Protein AF-A0A8D3X065-F1 (afdb_monomer)

Structure (mmCIF, N/CA/C/O backbone):
data_AF-A0A8D3X065-F1
#
_entry.id   AF-A0A8D3X065-F1
#
loop_
_atom_site.group_PDB
_atom_site.id
_atom_site.type_symbol
_atom_site.label_atom_id
_atom_site.label_alt_id
_atom_site.label_comp_id
_atom_site.label_asym_id
_atom_site.label_entity_id
_atom_site.label_seq_id
_atom_site.pdbx_PDB_ins_code
_atom_site.Cartn_x
_atom_site.Cartn_y
_atom_site.Cartn_z
_atom_site.occupancy
_atom_site.B_iso_or_equiv
_atom_site.auth_seq_id
_atom_site.auth_comp_id
_atom_site.auth_asym_id
_atom_site.auth_atom_id
_atom_site.pdbx_PDB_model_num
ATOM 1 N N . MET A 1 1 ? -6.043 -13.270 -9.300 1.00 73.00 1 MET A N 1
ATOM 2 C CA . MET A 1 1 ? -6.180 -13.299 -7.828 1.00 73.00 1 MET A CA 1
ATOM 3 C C . MET A 1 1 ? -4.934 -12.694 -7.205 1.00 73.00 1 MET A C 1
ATOM 5 O O . MET A 1 1 ? -3.839 -13.000 -7.661 1.00 73.00 1 MET A O 1
ATOM 9 N N . TYR A 1 2 ? -5.096 -11.803 -6.227 1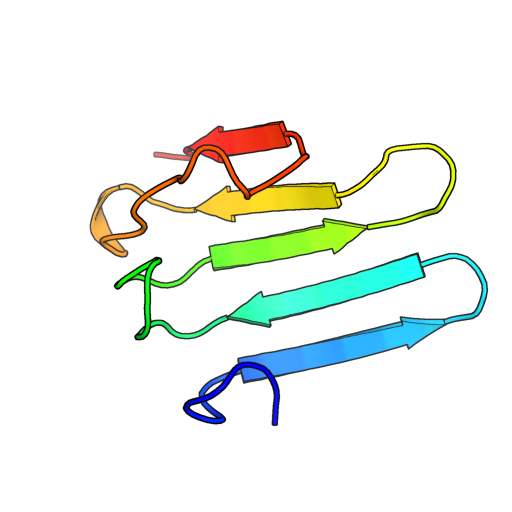.00 79.00 2 TYR A N 1
ATOM 10 C CA . TYR A 1 2 ? -4.002 -11.095 -5.555 1.0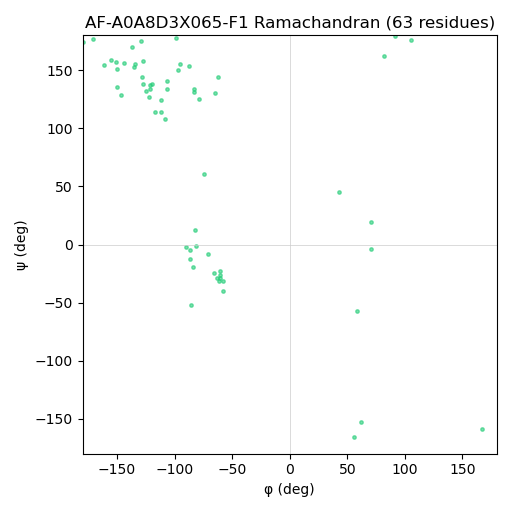0 79.00 2 TYR A CA 1
ATOM 11 C C . TYR A 1 2 ? -4.124 -11.232 -4.031 1.00 79.00 2 TYR A C 1
ATOM 13 O O . TYR A 1 2 ? -5.230 -11.246 -3.497 1.00 79.00 2 TYR A O 1
ATOM 21 N N . GLY A 1 3 ? -2.984 -11.335 -3.342 1.00 72.44 3 GLY A N 1
ATOM 22 C CA . GLY A 1 3 ? -2.919 -11.647 -1.911 1.00 72.44 3 GLY A CA 1
ATOM 23 C C . GLY A 1 3 ? -3.038 -13.148 -1.614 1.00 72.44 3 GLY A C 1
ATOM 24 O O . GLY A 1 3 ? -3.486 -13.931 -2.449 1.00 72.44 3 GLY A O 1
ATOM 25 N N . ARG A 1 4 ? -2.631 -13.560 -0.405 1.00 72.25 4 ARG A N 1
ATOM 26 C CA . ARG A 1 4 ? -2.603 -14.980 0.008 1.00 72.25 4 ARG A CA 1
ATOM 27 C C . ARG A 1 4 ? -3.991 -15.635 0.001 1.00 72.25 4 ARG A C 1
ATOM 29 O O . ARG A 1 4 ? -4.087 -16.824 -0.263 1.00 72.25 4 ARG A O 1
ATOM 36 N N . GLY A 1 5 ? -5.044 -14.865 0.279 1.00 74.19 5 GLY A N 1
ATOM 37 C CA . GLY A 1 5 ? -6.433 -15.338 0.241 1.00 74.19 5 GLY A CA 1
ATOM 38 C C . GLY A 1 5 ? -7.093 -15.258 -1.138 1.00 74.19 5 GLY A C 1
ATOM 39 O O . GLY A 1 5 ? -8.233 -15.668 -1.281 1.00 74.19 5 GLY A O 1
ATOM 40 N N . GLY A 1 6 ? -6.419 -14.697 -2.148 1.00 82.88 6 GLY A N 1
ATOM 41 C CA . GLY A 1 6 ? -6.966 -14.540 -3.499 1.00 82.88 6 GLY A CA 1
ATOM 42 C C . GLY A 1 6 ? -8.087 -13.502 -3.650 1.00 82.88 6 GLY A C 1
ATOM 43 O O . GLY A 1 6 ? -8.493 -13.227 -4.779 1.00 82.88 6 GLY A O 1
ATOM 44 N N . TYR A 1 7 ? -8.537 -12.884 -2.556 1.00 86.56 7 TYR A N 1
ATOM 45 C CA . TYR A 1 7 ? -9.579 -11.856 -2.513 1.00 86.56 7 TYR A CA 1
ATOM 46 C C . TYR A 1 7 ? -9.075 -10.503 -3.025 1.00 86.56 7 TYR A C 1
ATOM 48 O O . TYR A 1 7 ? -9.031 -9.533 -2.288 1.00 86.56 7 TYR A O 1
ATOM 56 N N . GLY A 1 8 ? -8.634 -10.410 -4.274 1.00 92.94 8 GLY A N 1
ATOM 57 C CA . GLY A 1 8 ? -8.105 -9.158 -4.805 1.00 92.94 8 GLY A CA 1
ATOM 58 C C . GLY A 1 8 ? -7.664 -9.241 -6.254 1.00 92.94 8 GLY A C 1
ATOM 59 O O . GLY A 1 8 ? -7.599 -10.318 -6.860 1.00 92.94 8 GLY A O 1
ATOM 60 N N . TRP A 1 9 ? -7.299 -8.084 -6.796 1.00 95.69 9 TRP A N 1
ATOM 61 C CA . TRP A 1 9 ? -6.809 -7.940 -8.162 1.00 95.69 9 TRP A CA 1
ATOM 62 C C . TRP A 1 9 ? -5.567 -7.054 -8.213 1.00 95.69 9 TRP A C 1
ATOM 64 O O . TRP A 1 9 ? -5.320 -6.230 -7.336 1.00 95.69 9 TRP A O 1
ATOM 74 N N . LYS A 1 10 ? -4.757 -7.247 -9.253 1.00 95.81 10 LYS A N 1
ATOM 75 C CA . LYS A 1 10 ? -3.571 -6.440 -9.530 1.00 95.81 10 LYS A CA 1
ATOM 76 C C . LYS A 1 10 ? -3.383 -6.334 -11.034 1.00 95.81 10 LYS A C 1
ATOM 78 O O . LYS A 1 10 ? -3.311 -7.356 -11.710 1.00 95.81 10 LYS A O 1
ATOM 83 N N . PHE A 1 11 ? -3.236 -5.110 -11.520 1.00 96.12 11 PHE A N 1
ATOM 84 C CA . PHE A 1 11 ? -2.811 -4.808 -12.880 1.00 96.12 11 PHE A CA 1
ATOM 85 C C . PHE A 1 11 ? -1.376 -4.297 -12.837 1.00 96.12 11 PHE A C 1
ATOM 87 O O . PHE A 1 11 ? -1.031 -3.476 -11.986 1.00 96.12 11 PHE A O 1
ATOM 94 N N . THR A 1 12 ? -0.530 -4.813 -13.723 1.00 95.56 12 THR A N 1
ATOM 95 C CA . THR A 1 12 ? 0.894 -4.467 -13.777 1.00 95.56 12 THR A CA 1
ATOM 96 C C . THR A 1 12 ? 1.247 -4.037 -15.190 1.00 95.56 12 THR A C 1
ATOM 98 O O . THR A 1 12 ? 0.806 -4.663 -16.150 1.00 95.56 12 THR A O 1
ATOM 101 N N . ASN A 1 13 ? 2.052 -2.989 -15.301 1.00 93.56 13 ASN A N 1
ATOM 102 C CA . ASN A 1 13 ? 2.729 -2.580 -16.521 1.00 93.56 13 ASN A CA 1
ATOM 103 C C . ASN A 1 13 ? 4.232 -2.374 -16.212 1.00 93.56 13 ASN A C 1
ATOM 105 O O . ASN A 1 13 ? 4.639 -2.505 -15.055 1.00 93.56 13 ASN A O 1
ATOM 109 N N . PRO A 1 14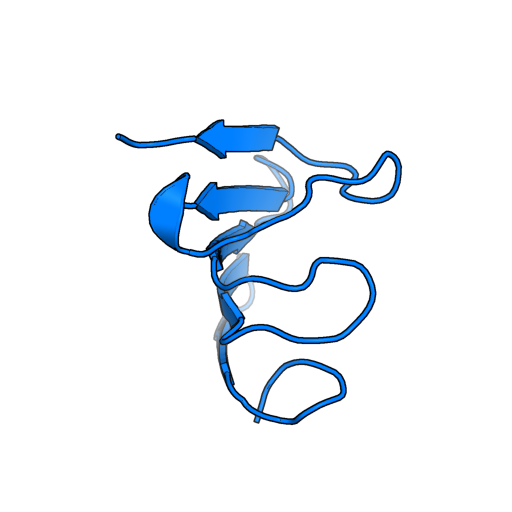 ? 5.082 -2.088 -17.213 1.00 93.50 14 PRO A N 1
ATOM 110 C CA . PRO A 1 14 ? 6.515 -1.885 -16.980 1.00 93.50 14 PRO A CA 1
ATOM 111 C C . PRO A 1 14 ? 6.833 -0.756 -15.990 1.00 93.50 14 PRO A C 1
ATOM 113 O O . PRO A 1 14 ? 7.809 -0.842 -15.248 1.00 93.50 14 PRO A O 1
ATOM 116 N N . ASP A 1 15 ? 5.991 0.275 -15.941 1.00 91.00 15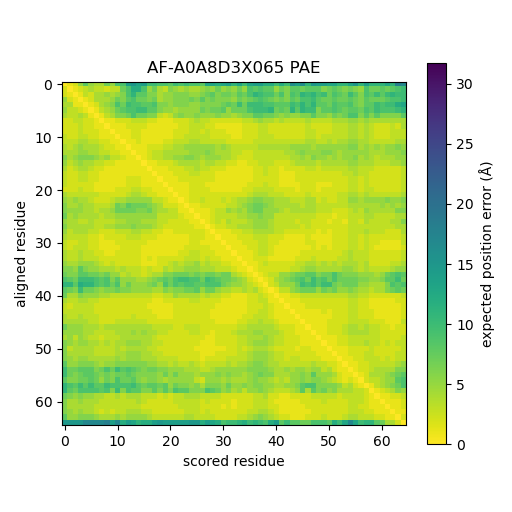 ASP A N 1
ATOM 117 C CA . ASP A 1 15 ? 6.216 1.441 -15.092 1.00 91.00 15 ASP A CA 1
ATOM 118 C C . ASP A 1 15 ? 5.731 1.237 -13.654 1.00 91.00 15 ASP A C 1
ATOM 120 O O . ASP A 1 15 ? 6.176 1.944 -12.752 1.00 91.00 15 ASP A O 1
ATOM 124 N N . GLY A 1 16 ? 4.843 0.275 -13.394 1.00 94.50 16 GLY A N 1
ATOM 125 C CA . GLY A 1 16 ? 4.287 0.066 -12.068 1.00 94.50 16 GLY A CA 1
ATOM 126 C C . GLY A 1 16 ? 3.079 -0.863 -12.007 1.00 94.50 16 GLY A C 1
ATOM 127 O O . GLY A 1 16 ? 2.839 -1.723 -12.850 1.00 94.50 16 GLY A O 1
ATOM 128 N N . SER A 1 17 ? 2.308 -0.724 -10.933 1.00 95.38 17 SER A N 1
ATOM 129 C CA . SER A 1 17 ? 1.097 -1.510 -10.727 1.00 95.38 17 SER A CA 1
ATOM 130 C C . SER A 1 17 ? 0.053 -0.762 -9.925 1.00 95.38 17 SER A C 1
ATOM 132 O O . SER A 1 17 ? 0.404 0.012 -9.034 1.00 95.38 17 SER A O 1
ATOM 134 N N . VAL A 1 18 ? -1.208 -1.086 -10.187 1.00 96.06 18 VAL A N 1
ATOM 135 C CA . VAL A 1 18 ? -2.367 -0.712 -9.372 1.00 96.06 18 VAL A CA 1
ATOM 136 C C . VAL A 1 18 ? -3.031 -1.995 -8.897 1.00 96.06 18 VAL A C 1
ATOM 138 O O . VAL A 1 18 ? -3.122 -2.971 -9.646 1.00 96.06 18 VAL A O 1
ATOM 141 N N . PHE A 1 19 ? -3.451 -2.035 -7.640 1.00 95.50 19 PHE A N 1
ATOM 142 C CA . PHE A 1 19 ? -3.975 -3.248 -7.035 1.00 95.50 19 PHE A CA 1
ATOM 143 C C . PHE A 1 19 ? -5.000 -2.967 -5.943 1.00 95.50 19 PHE A C 1
ATOM 145 O O . PHE A 1 19 ? -5.000 -1.913 -5.311 1.00 95.50 19 PHE A O 1
ATOM 152 N N . TYR A 1 20 ? -5.833 -3.969 -5.698 1.00 95.75 20 TYR A N 1
ATOM 153 C CA . TYR A 1 20 ? -6.774 -4.038 -4.593 1.00 95.75 20 TYR A CA 1
ATOM 154 C C . TYR A 1 20 ? -6.532 -5.319 -3.799 1.00 95.75 20 TYR A C 1
ATOM 156 O O . TYR A 1 20 ? -6.429 -6.411 -4.367 1.00 95.75 20 TYR A O 1
ATOM 164 N N . HIS A 1 21 ? -6.455 -5.180 -2.480 1.00 93.62 21 HIS A N 1
ATOM 165 C CA . HIS A 1 21 ? -6.392 -6.279 -1.529 1.00 93.62 21 HIS A CA 1
ATOM 166 C C . HIS A 1 21 ? -7.692 -6.287 -0.725 1.00 93.62 21 HIS A C 1
ATOM 168 O O . HIS A 1 21 ? -7.932 -5.370 0.046 1.00 93.62 21 HIS A O 1
ATOM 174 N N . GLY A 1 22 ? -8.512 -7.320 -0.873 1.00 93.12 22 GLY A N 1
ATOM 175 C CA . GLY A 1 22 ? -9.841 -7.449 -0.262 1.00 93.12 22 GLY A CA 1
ATOM 176 C C . GLY A 1 22 ? -9.857 -7.947 1.179 1.00 93.12 22 GLY A C 1
ATOM 177 O O . GLY A 1 22 ? -10.911 -8.308 1.686 1.00 93.12 22 GLY A O 1
ATOM 178 N N . GLY A 1 23 ? -8.705 -7.973 1.846 1.00 90.25 23 GLY A N 1
ATOM 179 C CA . GLY A 1 23 ? -8.598 -8.319 3.263 1.00 90.25 23 GLY A CA 1
ATOM 180 C C . GLY A 1 23 ? -8.022 -9.702 3.548 1.00 90.25 23 GLY A C 1
ATOM 181 O O . GLY A 1 23 ? -7.665 -10.472 2.656 1.00 90.25 23 GLY A O 1
ATOM 182 N N . GLY A 1 24 ? -7.858 -9.975 4.839 1.00 87.06 24 GLY A N 1
ATOM 183 C CA . GLY A 1 24 ? -7.181 -11.139 5.396 1.00 87.06 24 GLY A CA 1
ATOM 184 C C . GLY A 1 24 ? -5.684 -10.938 5.656 1.00 87.06 24 GLY A C 1
ATOM 185 O O . GLY A 1 24 ? -5.095 -9.882 5.415 1.00 87.06 24 GLY A O 1
ATOM 186 N N . GLY A 1 25 ? -5.051 -11.994 6.171 1.00 86.44 25 GLY A N 1
ATOM 187 C CA . GLY A 1 25 ? -3.625 -11.997 6.502 1.00 86.44 25 GLY A CA 1
ATOM 188 C C . GLY A 1 25 ? -3.250 -10.976 7.581 1.00 86.44 25 GLY A C 1
ATOM 189 O O . GLY A 1 25 ? -4.068 -10.611 8.422 1.00 86.44 25 GLY A O 1
ATOM 190 N N . VAL A 1 26 ? -1.997 -10.514 7.547 1.00 88.31 26 VAL A N 1
ATOM 191 C CA . VAL A 1 26 ? -1.442 -9.587 8.551 1.00 88.31 26 VAL A CA 1
ATOM 192 C C . VAL A 1 26 ? -2.158 -8.231 8.575 1.00 88.31 26 VAL A C 1
ATOM 194 O O . VAL A 1 26 ? -2.255 -7.603 9.623 1.00 88.31 26 VAL A O 1
ATOM 197 N N . HIS A 1 27 ? -2.714 -7.811 7.438 1.00 89.06 27 HIS A N 1
ATOM 198 C CA . HIS A 1 27 ? -3.381 -6.520 7.304 1.00 89.06 27 HIS A CA 1
ATOM 199 C C . HIS A 1 27 ? -4.852 -6.538 7.707 1.00 89.06 27 HIS A C 1
ATOM 201 O O . HIS A 1 27 ? -5.412 -5.462 7.866 1.00 89.06 27 HIS A O 1
ATOM 207 N N . LYS A 1 28 ? -5.461 -7.720 7.895 1.00 90.88 28 LYS A N 1
ATOM 208 C CA . LYS A 1 28 ? -6.876 -7.960 8.245 1.00 90.88 28 LYS A CA 1
ATOM 209 C C . LYS A 1 28 ? -7.904 -7.390 7.259 1.00 90.88 28 LYS A C 1
ATOM 211 O O . LYS A 1 28 ? -8.705 -8.152 6.732 1.00 90.88 28 LYS A O 1
ATOM 216 N N . GLY A 1 29 ? -7.873 -6.093 7.004 1.00 92.81 29 GLY A N 1
ATOM 217 C CA . GLY A 1 29 ? -8.815 -5.357 6.183 1.00 92.81 29 GLY A CA 1
ATOM 218 C C . GLY A 1 29 ? -8.377 -5.068 4.758 1.00 92.81 29 GLY A C 1
ATOM 219 O O . GLY A 1 29 ? -7.270 -5.417 4.321 1.00 92.81 29 GLY A O 1
ATOM 220 N N . SER A 1 30 ? -9.290 -4.430 4.032 1.00 94.69 30 SER A N 1
ATOM 221 C CA . SER A 1 30 ? -9.123 -4.138 2.613 1.00 94.69 30 SER A CA 1
ATOM 222 C C . SER A 1 30 ? -8.394 -2.816 2.356 1.00 94.69 30 SER A C 1
ATOM 224 O O . SER A 1 30 ? -8.371 -1.935 3.211 1.00 94.69 30 SER A O 1
ATOM 226 N N . TYR A 1 31 ? -7.731 -2.701 1.204 1.00 94.88 31 TYR A N 1
ATOM 227 C CA . TYR A 1 31 ? -7.072 -1.467 0.776 1.00 94.88 31 TYR A CA 1
ATOM 228 C C . TYR A 1 31 ? -6.801 -1.459 -0.732 1.00 94.88 31 TYR A C 1
ATOM 230 O O . TYR A 1 31 ? -6.605 -2.505 -1.364 1.00 94.88 31 TYR A O 1
ATOM 238 N N . TYR A 1 32 ? -6.719 -0.258 -1.295 1.00 95.75 32 TYR A N 1
ATOM 239 C CA . TYR A 1 32 ? -6.203 -0.013 -2.639 1.00 95.75 32 TYR A CA 1
ATOM 240 C C . TYR A 1 32 ? -4.730 0.364 -2.567 1.00 95.75 32 TYR A C 1
ATOM 242 O O . TYR A 1 32 ? -4.247 0.886 -1.563 1.00 95.75 32 TYR A O 1
ATOM 250 N N . GLY A 1 33 ? -3.988 0.129 -3.639 1.00 94.81 33 GLY A N 1
ATOM 251 C CA . GLY A 1 33 ? -2.611 0.573 -3.701 1.00 94.81 33 GLY A CA 1
ATOM 252 C C . GLY A 1 33 ? -2.102 0.768 -5.109 1.00 94.81 33 GLY A C 1
ATOM 253 O O . GLY A 1 33 ? -2.607 0.202 -6.079 1.00 94.81 33 GLY A O 1
ATOM 254 N N . PHE A 1 34 ? -1.053 1.571 -5.197 1.00 94.88 34 PHE A N 1
ATOM 255 C CA . PHE A 1 34 ? -0.267 1.730 -6.404 1.00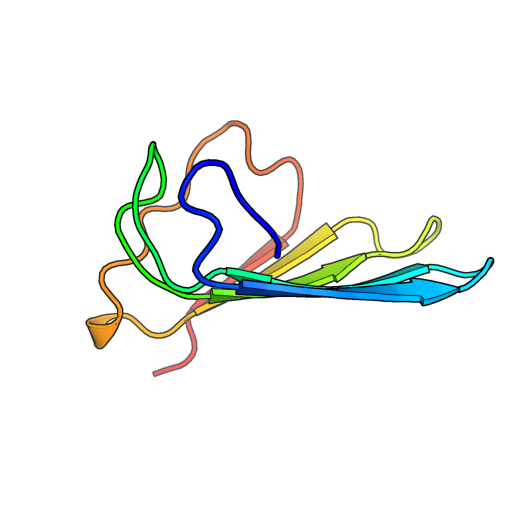 94.88 34 PHE A CA 1
ATOM 256 C C . PHE A 1 34 ? 1.216 1.701 -6.056 1.00 94.88 34 PHE A C 1
ATOM 258 O O . PHE A 1 34 ? 1.630 2.006 -4.937 1.00 94.88 34 PHE A O 1
ATOM 265 N N . SER A 1 35 ? 2.039 1.282 -7.006 1.00 93.06 35 SER A N 1
ATOM 266 C CA . SER A 1 35 ? 3.486 1.292 -6.834 1.00 93.06 35 SER A CA 1
ATOM 267 C C . SER A 1 35 ? 4.184 1.485 -8.162 1.00 93.06 35 SER A C 1
ATOM 269 O O . SER A 1 35 ? 3.862 0.787 -9.119 1.00 93.06 35 SER A O 1
ATOM 271 N N . ASN A 1 36 ? 5.188 2.350 -8.191 1.00 91.88 36 ASN A N 1
ATOM 272 C CA . ASN A 1 36 ? 6.150 2.439 -9.284 1.00 91.88 36 ASN A CA 1
ATOM 273 C C . ASN A 1 36 ? 7.569 2.608 -8.713 1.00 91.88 36 ASN A C 1
ATOM 275 O O . ASN A 1 36 ? 7.750 2.819 -7.508 1.00 91.88 36 ASN A O 1
ATOM 279 N N . GLY A 1 37 ? 8.586 2.507 -9.572 1.00 84.94 37 GLY A N 1
ATOM 280 C CA . GLY A 1 37 ? 9.987 2.623 -9.152 1.00 84.94 37 GLY A CA 1
ATOM 281 C C . GLY A 1 37 ? 10.349 3.971 -8.508 1.00 84.94 37 GLY A C 1
ATOM 282 O O . GLY A 1 37 ? 11.219 4.010 -7.635 1.00 84.94 37 GLY A O 1
ATOM 283 N N . LYS A 1 38 ? 9.656 5.055 -8.893 1.00 82.50 38 LYS A N 1
ATOM 284 C CA . LYS A 1 38 ? 9.922 6.440 -8.467 1.00 82.50 38 LYS A CA 1
ATOM 285 C C . LYS A 1 38 ? 9.232 6.797 -7.145 1.00 82.50 38 LYS A C 1
ATOM 287 O O . LYS A 1 38 ? 9.889 7.252 -6.219 1.00 82.50 38 LYS A O 1
ATOM 292 N N . THR A 1 39 ? 7.926 6.565 -7.040 1.00 75.19 39 THR A N 1
ATOM 293 C CA . THR A 1 39 ? 7.066 6.960 -5.910 1.00 75.19 39 THR A CA 1
ATOM 294 C C . THR A 1 39 ? 6.979 5.903 -4.815 1.00 75.19 39 THR A C 1
ATOM 296 O O . THR A 1 39 ? 6.308 6.127 -3.813 1.00 75.19 39 THR A O 1
ATOM 299 N N . LYS A 1 40 ? 7.631 4.745 -4.994 1.00 86.56 40 LYS A N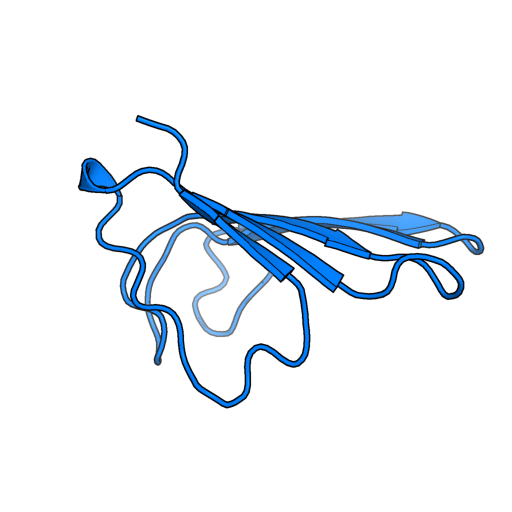 1
ATOM 300 C CA . LYS A 1 40 ? 7.508 3.578 -4.106 1.00 86.56 40 LYS A CA 1
ATOM 301 C C . LYS A 1 40 ? 6.040 3.138 -3.976 1.00 86.56 40 LYS A C 1
ATOM 303 O O . LYS A 1 40 ? 5.208 3.460 -4.826 1.00 86.56 40 LYS A O 1
ATOM 308 N N . LYS A 1 41 ? 5.741 2.286 -2.993 1.00 91.94 41 LYS A N 1
ATOM 309 C CA . LYS A 1 41 ? 4.399 1.742 -2.760 1.00 91.94 41 LYS A CA 1
ATOM 310 C C . LYS A 1 41 ? 3.572 2.736 -1.949 1.00 91.94 41 LYS A C 1
ATOM 312 O O . LYS A 1 41 ? 4.043 3.222 -0.926 1.00 91.94 41 LYS A O 1
ATOM 317 N N . VAL A 1 42 ? 2.337 2.964 -2.373 1.00 93.56 42 VAL A N 1
ATOM 318 C CA . VAL A 1 42 ? 1.325 3.698 -1.617 1.00 93.56 42 VAL A CA 1
ATOM 319 C C . VAL A 1 42 ? 0.124 2.789 -1.402 1.00 93.56 42 VAL A C 1
ATOM 321 O O . VAL A 1 42 ? -0.285 2.066 -2.315 1.00 93.56 42 VAL A O 1
ATOM 324 N N . LYS A 1 43 ? -0.425 2.812 -0.190 1.00 94.25 43 LYS A N 1
ATOM 325 C CA . LYS A 1 43 ? -1.650 2.111 0.189 1.00 94.25 43 LYS A CA 1
ATOM 326 C C . LYS A 1 43 ? -2.669 3.119 0.695 1.00 94.25 43 LYS A C 1
ATOM 328 O O . LYS A 1 43 ? -2.331 3.969 1.513 1.00 94.25 43 LYS A O 1
ATOM 333 N N . VAL A 1 44 ? -3.898 2.999 0.221 1.00 95.62 44 VAL A N 1
ATOM 334 C CA . VAL A 1 44 ? -5.027 3.846 0.591 1.00 95.62 44 VAL A CA 1
ATOM 335 C C . VAL A 1 44 ? -6.124 2.954 1.151 1.00 95.62 44 VAL A C 1
ATOM 337 O O . VAL A 1 44 ? -6.492 1.962 0.519 1.00 95.62 44 VAL A O 1
ATOM 340 N N . TYR A 1 45 ? -6.612 3.276 2.340 1.00 95.44 45 TYR A N 1
ATOM 341 C CA . TYR A 1 45 ? -7.586 2.458 3.059 1.00 95.44 45 TYR A CA 1
ATOM 342 C C . TYR A 1 45 ? -8.568 3.335 3.825 1.00 95.44 45 TYR A C 1
ATOM 344 O O . TYR A 1 45 ? -8.224 4.462 4.185 1.00 95.44 45 TYR A O 1
ATOM 352 N N . LYS A 1 46 ? -9.754 2.793 4.111 1.00 95.50 46 LYS A N 1
ATOM 353 C CA . LYS A 1 46 ? -10.695 3.399 5.051 1.00 95.50 46 LYS A CA 1
ATOM 354 C C . LYS A 1 46 ? -10.578 2.768 6.425 1.00 95.50 46 LYS A C 1
ATOM 356 O O . LYS A 1 46 ? -10.274 1.579 6.544 1.00 95.50 46 LYS A O 1
ATOM 361 N N . LYS A 1 47 ? -10.866 3.532 7.482 1.00 92.94 47 LYS A N 1
ATOM 362 C CA . LYS A 1 47 ? -10.869 2.996 8.855 1.00 92.94 47 LYS A CA 1
ATOM 363 C C . LYS A 1 47 ? -11.851 1.830 9.023 1.00 92.94 47 LYS A C 1
ATOM 365 O O . LYS A 1 47 ? -11.531 0.845 9.685 1.00 92.94 47 LYS A O 1
ATOM 370 N N . GLU A 1 48 ? -13.027 1.940 8.411 1.00 95.25 48 GLU A N 1
ATOM 371 C CA . GLU A 1 48 ? -14.092 0.928 8.455 1.00 95.25 48 GLU A CA 1
ATOM 372 C C . GLU A 1 48 ? -13.720 -0.389 7.761 1.00 95.25 48 GLU A C 1
ATOM 374 O O . GLU A 1 48 ? -14.206 -1.445 8.160 1.00 95.25 48 GLU A O 1
ATOM 379 N N . ASP A 1 49 ? -12.783 -0.357 6.806 1.00 94.12 49 ASP A N 1
ATOM 380 C CA . ASP A 1 49 ? -12.310 -1.554 6.105 1.00 94.12 49 ASP A CA 1
ATOM 381 C C . ASP A 1 49 ? -11.462 -2.469 6.999 1.00 94.12 49 ASP A C 1
ATOM 383 O O . ASP A 1 49 ? -11.108 -3.573 6.586 1.00 94.12 49 ASP A O 1
ATOM 387 N N . GLY A 1 50 ? -11.106 -2.020 8.210 1.00 93.19 50 GLY A N 1
ATOM 388 C CA . GLY A 1 50 ? -10.368 -2.807 9.198 1.00 93.19 50 GLY A CA 1
ATOM 389 C C . GLY A 1 50 ? -8.904 -3.055 8.829 1.00 93.19 50 GLY A C 1
ATOM 390 O O . GLY A 1 50 ? -8.296 -4.003 9.335 1.00 93.19 50 GLY A O 1
ATOM 391 N N . TYR A 1 51 ? -8.341 -2.253 7.917 1.00 92.81 51 TYR A N 1
ATOM 392 C CA . TYR A 1 51 ? -6.940 -2.363 7.521 1.00 92.81 51 TYR A CA 1
ATOM 393 C C . TYR A 1 51 ? -6.019 -2.029 8.696 1.00 92.81 51 TYR A C 1
ATOM 395 O O . TYR A 1 51 ? -6.155 -0.995 9.348 1.00 92.81 51 TYR A O 1
ATOM 403 N N . VAL A 1 52 ? -5.044 -2.902 8.936 1.00 92.50 52 VAL A N 1
ATOM 404 C CA . VAL A 1 52 ? -4.004 -2.718 9.944 1.00 92.50 52 VAL A CA 1
ATOM 405 C C . VAL A 1 52 ? -2.679 -2.433 9.230 1.00 92.50 52 VAL A C 1
ATOM 407 O O . VAL A 1 52 ? -2.105 -3.351 8.623 1.00 92.50 52 VAL A O 1
ATOM 410 N N . PRO A 1 53 ? -2.177 -1.182 9.273 1.00 89.50 53 PRO A N 1
ATOM 411 C CA . PRO A 1 53 ? -0.842 -0.871 8.781 1.00 89.50 53 PRO A CA 1
ATOM 412 C C . PRO A 1 53 ? 0.209 -1.622 9.595 1.00 89.50 53 PRO A C 1
ATOM 414 O O . PRO A 1 53 ? 0.073 -1.808 10.804 1.00 89.50 53 PRO A O 1
ATOM 417 N N . THR A 1 54 ? 1.276 -2.048 8.928 1.00 87.62 54 THR A N 1
ATOM 418 C CA . THR A 1 54 ? 2.385 -2.772 9.565 1.00 87.62 54 THR A CA 1
ATOM 419 C C . THR A 1 54 ? 3.708 -2.100 9.239 1.00 87.62 54 THR A C 1
ATOM 421 O O . THR A 1 54 ? 3.833 -1.432 8.212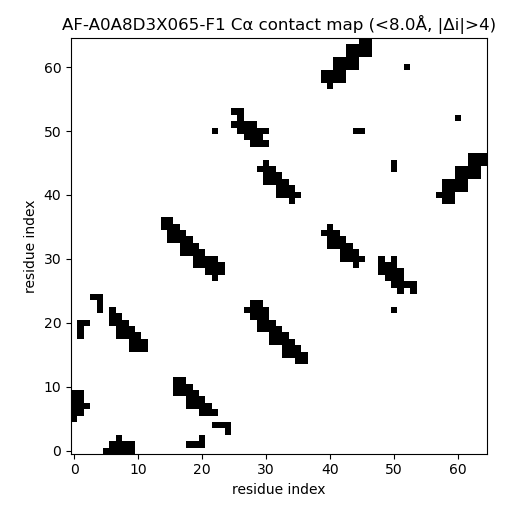 1.00 87.62 54 THR A O 1
ATOM 424 N N . ILE A 1 55 ? 4.726 -2.329 10.070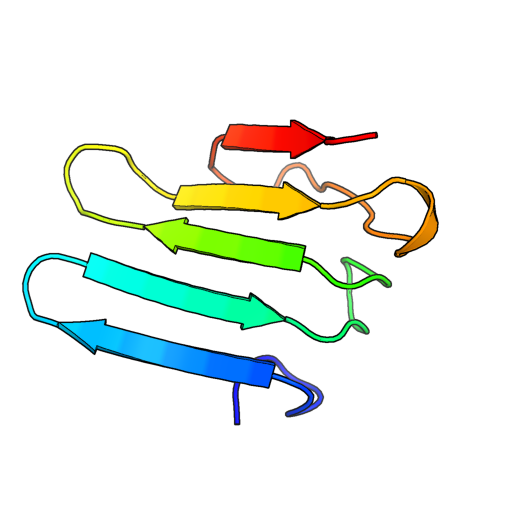 1.00 82.88 55 ILE A N 1
ATOM 425 C CA . ILE A 1 55 ? 6.076 -1.800 9.827 1.00 82.88 55 ILE A CA 1
ATOM 426 C C . ILE A 1 55 ? 6.686 -2.302 8.501 1.00 82.88 55 ILE A C 1
ATOM 428 O O . ILE A 1 55 ? 7.517 -1.625 7.898 1.00 82.88 55 ILE A O 1
ATOM 432 N N . ASP A 1 56 ? 6.213 -3.443 7.992 1.00 80.19 56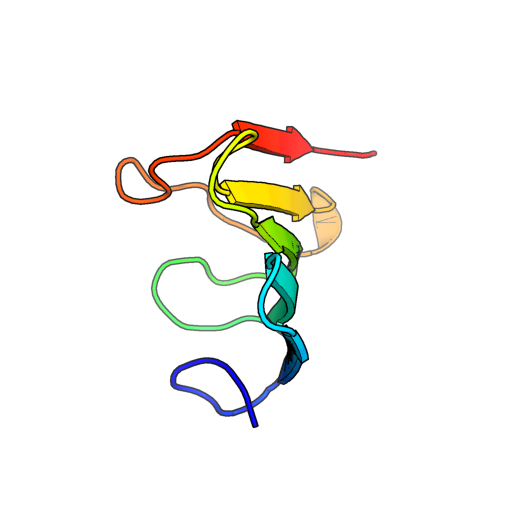 ASP A N 1
ATOM 433 C CA . ASP A 1 56 ? 6.665 -4.050 6.737 1.00 80.19 56 ASP A CA 1
ATOM 434 C C . ASP A 1 56 ? 6.028 -3.447 5.477 1.00 80.19 56 ASP A C 1
ATOM 436 O O . ASP A 1 56 ? 6.377 -3.842 4.358 1.00 80.19 56 ASP A O 1
ATOM 440 N N . ASP A 1 57 ? 5.128 -2.466 5.614 1.00 80.38 57 ASP A N 1
ATOM 441 C CA . ASP A 1 57 ? 4.460 -1.849 4.464 1.00 80.38 57 ASP A CA 1
ATOM 442 C C . ASP A 1 57 ? 5.438 -1.173 3.498 1.00 80.38 57 ASP A C 1
ATOM 444 O O . ASP A 1 57 ? 5.156 -1.121 2.293 1.00 80.38 57 ASP A O 1
ATOM 448 N N . LYS A 1 58 ? 6.608 -0.743 4.005 1.00 78.06 58 LYS A N 1
ATOM 449 C CA . LYS A 1 58 ? 7.736 -0.176 3.238 1.00 78.06 58 LYS A CA 1
ATOM 450 C C . LYS A 1 58 ? 7.256 0.804 2.154 1.00 78.06 58 LYS A C 1
ATOM 452 O O . LYS A 1 58 ? 7.679 0.739 0.997 1.00 78.06 58 LYS A O 1
ATOM 457 N N . GLY A 1 59 ? 6.324 1.677 2.532 1.00 84.25 59 GLY A N 1
ATOM 458 C CA . GLY A 1 59 ? 5.593 2.570 1.644 1.00 84.25 59 GLY A CA 1
ATOM 459 C C . GLY A 1 59 ? 4.759 3.583 2.422 1.00 84.25 59 GLY A C 1
ATOM 460 O O . GLY A 1 59 ? 4.723 3.553 3.650 1.00 84.25 59 GLY A O 1
ATOM 461 N N . THR A 1 60 ? 4.097 4.485 1.704 1.00 91.69 60 THR A N 1
ATOM 462 C CA . THR A 1 60 ? 3.197 5.473 2.305 1.00 91.69 60 THR A CA 1
ATOM 463 C C . THR A 1 60 ? 1.826 4.852 2.523 1.00 91.69 60 THR A C 1
ATOM 465 O O . THR A 1 60 ? 1.252 4.267 1.603 1.00 91.69 60 THR A O 1
ATOM 468 N N . THR A 1 61 ? 1.277 5.017 3.718 1.00 92.94 61 THR A N 1
ATOM 469 C CA . THR A 1 61 ? -0.077 4.573 4.045 1.00 92.94 61 THR A CA 1
ATOM 470 C C . THR A 1 61 ? -0.947 5.798 4.274 1.00 92.94 61 THR A C 1
ATOM 472 O O . THR A 1 61 ? -0.614 6.643 5.100 1.00 92.94 61 THR A O 1
ATOM 475 N N . ILE A 1 62 ? -2.046 5.901 3.538 1.00 94.31 62 ILE A N 1
ATOM 476 C CA . ILE A 1 62 ? -2.984 7.018 3.607 1.00 94.31 62 ILE A CA 1
ATOM 477 C C . ILE A 1 62 ? -4.317 6.452 4.075 1.00 94.31 62 ILE A C 1
ATOM 479 O O . ILE A 1 62 ? -4.933 5.653 3.370 1.00 94.31 62 ILE A O 1
ATOM 483 N N . GLN A 1 63 ? -4.742 6.849 5.270 1.00 95.00 63 GLN A N 1
ATOM 484 C CA . GLN A 1 63 ? -6.126 6.647 5.668 1.00 95.00 63 GLN A CA 1
ATOM 485 C C . GLN A 1 63 ? -6.959 7.744 5.006 1.00 95.00 63 GLN A C 1
ATOM 487 O O . GLN A 1 63 ? -6.639 8.925 5.149 1.00 95.00 63 GLN A O 1
ATOM 492 N N . ILE A 1 64 ? -7.985 7.346 4.267 1.00 94.44 64 ILE A N 1
ATOM 493 C CA . ILE A 1 64 ? -9.056 8.236 3.829 1.00 94.44 64 ILE A CA 1
ATOM 494 C C . ILE A 1 64 ? -10.284 7.890 4.660 1.00 94.44 64 ILE A C 1
ATOM 496 O O . ILE A 1 64 ? -10.515 6.716 4.937 1.00 94.44 64 ILE A O 1
ATOM 500 N N . ASP A 1 65 ? -11.030 8.913 5.055 1.00 75.62 65 ASP A N 1
ATOM 501 C CA . ASP A 1 65 ? -12.189 8.824 5.951 1.00 75.62 65 ASP A CA 1
ATOM 502 C C . ASP A 1 65 ? -11.830 8.602 7.442 1.00 75.62 65 ASP A C 1
ATOM 504 O O . ASP A 1 65 ? -11.145 7.614 7.824 1.00 75.62 65 ASP A O 1
#

Secondary structure (DSSP, 8-state):
--STT--EEEEEETTEEEEEE-S-GGGBS-EEEEEETTTEEEEEEEGGGTB---GGG-EEEEEE-

Nearest PDB structures (foldseek):
  6zgp-assembly2_F  TM=5.274E-01  e=2.664E+00  Acinetobacter baumannii

Foldseek 3Di:
DDDPVPQWDKDDDPFWIWIKDCADDPQRFIWIWIAGPPQGIEIEEEVVRSGDDDPPSRHHYHYDD

Mean predicted aligned error: 3.72 Å

pLDDT: mean 89.64, std 6.87, range [72.25, 96.12]

Sequence (65 aa):
MYGRGGYGWKFTNPDGSVFYHGGGGVHKGSYYGFSNGKTKKVKVYKKEDGYVPTIDDKGTTIQID

Solvent-accessible surface area (backbone atoms only — not comparable to full-atom values): 3613 Å² total; per-residue (Å²): 110,23,68,98,78,40,47,26,42,69,52,76,58,98,71,31,35,44,36,38,38,64,34,49,76,93,32,47,19,26,36,40,35,42,34,30,89,86,78,40,36,37,36,42,30,38,65,89,43,50,49,46,90,56,92,83,62,77,50,51,76,44,79,46,121

Radius of gyration: 11.32 Å; Cα contacts (8 Å, |Δi|>4): 137; chains: 1; bounding box: 24×24×27 Å

Organism: Priestia megaterium (strain WSH-002) (NCBI:txid1006007)